Protein AF-A0A7J6NR68-F1 (afdb_monomer_lite)

Organism: Perkinsus olseni (NCBI:txid32597)

Foldseek 3Di:
DDDDLVVLVVLLVLCVPPVRVLVSLQVLLVLLQDLNQLVDPSSLVSLLSNLVSCVVVVPPPVCVVSLVSNLVSNCVSCVVVVHDHPSSVVSVVSNVVVVVVVVVVVVVVVVVVVVVPDDPDD

pLDDT: mean 83.99, std 12.02, range [46.25, 97.19]

Structure (mmCIF, N/CA/C/O backbone):
data_AF-A0A7J6NR68-F1
#
_entry.id   AF-A0A7J6NR68-F1
#
loop_
_atom_site.group_PDB
_atom_site.id
_atom_site.type_symbol
_atom_site.label_atom_id
_atom_site.label_alt_id
_atom_site.label_comp_id
_atom_site.label_asym_id
_atom_site.label_entity_id
_atom_site.label_seq_id
_atom_site.pdbx_PDB_ins_code
_atom_site.Cartn_x
_atom_site.Cartn_y
_atom_site.Cartn_z
_atom_site.occupancy
_atom_site.B_iso_or_equiv
_atom_site.auth_seq_id
_atom_site.auth_comp_id
_atom_site.auth_asym_id
_atom_site.auth_atom_id
_atom_site.pdbx_PDB_model_num
ATOM 1 N N . MET A 1 1 ? 17.605 -2.910 -10.315 1.00 56.66 1 MET A N 1
ATOM 2 C CA . MET A 1 1 ? 17.824 -4.363 -10.589 1.00 56.66 1 MET A CA 1
ATOM 3 C C . MET A 1 1 ? 16.748 -4.840 -11.568 1.00 56.66 1 MET A C 1
ATOM 5 O O . MET A 1 1 ? 15.865 -4.045 -11.848 1.00 56.66 1 MET A O 1
ATOM 9 N N . SER A 1 2 ? 16.786 -6.054 -12.144 1.00 74.56 2 SER A N 1
ATOM 10 C CA . SER A 1 2 ? 15.605 -6.530 -12.898 1.00 74.56 2 SER A CA 1
ATOM 11 C C . SER A 1 2 ? 14.557 -7.050 -11.921 1.00 74.56 2 SER A C 1
ATOM 13 O O . SER A 1 2 ? 14.893 -7.846 -11.044 1.00 74.56 2 SER A O 1
ATOM 15 N N . VAL A 1 3 ? 13.308 -6.631 -12.084 1.00 87.19 3 VAL A N 1
ATOM 16 C CA . VAL A 1 3 ? 12.198 -7.070 -11.237 1.00 87.19 3 VAL A CA 1
ATOM 17 C C . VAL A 1 3 ? 11.909 -8.558 -11.472 1.00 87.19 3 VAL A C 1
ATOM 19 O O . VAL A 1 3 ? 11.748 -8.993 -12.611 1.00 87.19 3 VAL A O 1
ATOM 22 N N . ASP A 1 4 ? 11.845 -9.359 -10.405 1.00 93.56 4 ASP A N 1
ATOM 23 C CA . ASP A 1 4 ? 11.467 -10.776 -10.492 1.00 93.56 4 ASP A CA 1
ATOM 24 C C . ASP A 1 4 ? 9.939 -10.919 -10.514 1.00 93.56 4 ASP A C 1
ATOM 26 O O . ASP A 1 4 ? 9.248 -10.776 -9.503 1.00 93.56 4 ASP A O 1
ATOM 30 N N . HIS A 1 5 ? 9.399 -11.239 -11.689 1.00 94.06 5 HIS A N 1
ATOM 31 C CA . HIS A 1 5 ? 7.956 -11.357 -11.907 1.00 94.06 5 HIS A CA 1
ATOM 32 C C . HIS A 1 5 ? 7.331 -12.570 -11.199 1.00 94.06 5 HIS A C 1
ATOM 34 O O . HIS A 1 5 ? 6.142 -12.546 -10.870 1.00 94.06 5 HIS A O 1
ATOM 40 N N . THR A 1 6 ? 8.111 -13.616 -10.910 1.00 95.56 6 THR A N 1
ATOM 41 C CA . THR A 1 6 ? 7.634 -14.765 -10.120 1.00 95.56 6 THR A CA 1
ATOM 42 C C . THR A 1 6 ? 7.456 -14.352 -8.665 1.00 95.56 6 THR A C 1
ATOM 44 O O . THR A 1 6 ? 6.448 -14.689 -8.037 1.00 95.56 6 THR A O 1
ATOM 47 N N . TYR A 1 7 ? 8.402 -13.567 -8.147 1.00 95.69 7 TYR A N 1
ATOM 48 C CA . TYR A 1 7 ? 8.313 -13.012 -6.802 1.00 95.69 7 TYR A CA 1
ATOM 49 C C . TYR A 1 7 ? 7.142 -12.028 -6.669 1.00 95.69 7 TYR A C 1
ATOM 51 O O . TYR A 1 7 ? 6.348 -12.144 -5.735 1.00 95.69 7 TYR A O 1
ATOM 59 N N . LEU A 1 8 ? 6.932 -11.150 -7.656 1.00 95.81 8 LEU A N 1
ATOM 60 C CA . LEU A 1 8 ? 5.761 -10.264 -7.692 1.00 95.81 8 LEU A CA 1
ATOM 61 C C . LEU A 1 8 ? 4.428 -11.022 -7.669 1.00 95.81 8 LEU A C 1
ATOM 63 O O . LEU A 1 8 ? 3.492 -10.620 -6.973 1.00 95.81 8 LEU A O 1
ATOM 67 N N . ALA A 1 9 ? 4.325 -12.135 -8.399 1.00 95.94 9 ALA A N 1
ATOM 68 C CA . ALA A 1 9 ? 3.127 -12.970 -8.380 1.00 95.94 9 ALA A CA 1
ATOM 69 C C . ALA A 1 9 ? 2.866 -13.573 -6.987 1.00 95.94 9 ALA A C 1
ATOM 71 O O . ALA A 1 9 ? 1.709 -13.674 -6.560 1.00 95.94 9 ALA A O 1
ATOM 72 N N . GLN A 1 10 ? 3.929 -13.929 -6.259 1.00 97.19 10 GLN A N 1
ATOM 73 C CA . GLN A 1 10 ? 3.840 -14.403 -4.880 1.00 97.19 10 GLN A CA 1
ATOM 74 C C . GLN A 1 10 ? 3.398 -13.277 -3.930 1.00 97.19 10 GLN A C 1
ATOM 76 O O . GLN A 1 10 ? 2.412 -13.455 -3.213 1.00 97.19 10 GLN A O 1
ATOM 81 N N . LEU A 1 11 ? 4.004 -12.087 -4.011 1.00 97.19 11 LEU A N 1
ATOM 82 C CA . LEU A 1 11 ? 3.585 -10.915 -3.227 1.00 97.19 11 LEU A CA 1
ATOM 83 C C . LEU A 1 11 ? 2.109 -10.570 -3.467 1.00 97.19 11 LEU A C 1
ATOM 85 O O . LEU A 1 11 ? 1.341 -10.378 -2.523 1.00 97.19 11 LEU A O 1
ATOM 89 N N . ARG A 1 12 ? 1.660 -10.592 -4.728 1.00 96.44 12 ARG A N 1
ATOM 90 C CA . ARG A 1 12 ? 0.250 -10.372 -5.091 1.00 96.44 12 ARG A CA 1
ATOM 91 C C . ARG A 1 12 ? -0.696 -11.354 -4.398 1.00 96.44 12 ARG A C 1
ATOM 93 O O . ARG A 1 12 ? -1.801 -10.974 -3.996 1.00 96.44 12 ARG A O 1
ATOM 100 N N . LYS A 1 13 ? -0.293 -12.619 -4.279 1.00 95.81 13 LYS A N 1
ATOM 101 C CA . LYS A 1 13 ? -1.057 -13.652 -3.570 1.00 95.81 13 LYS A CA 1
ATOM 102 C C . LYS A 1 13 ? -1.069 -13.381 -2.063 1.00 95.81 13 LYS A C 1
ATOM 104 O O . LYS A 1 13 ? -2.134 -13.457 -1.444 1.00 95.81 13 LYS A O 1
ATOM 109 N N . ASP A 1 14 ? 0.070 -12.999 -1.500 1.00 96.69 14 ASP A N 1
ATOM 110 C CA . ASP A 1 14 ? 0.242 -12.752 -0.067 1.00 96.69 14 ASP A CA 1
ATOM 111 C C . ASP A 1 14 ? -0.553 -11.546 0.441 1.00 96.69 14 ASP A C 1
ATOM 113 O O . ASP A 1 14 ? -1.090 -11.600 1.550 1.00 96.69 14 ASP A O 1
ATOM 117 N N . LEU A 1 15 ? -0.794 -10.537 -0.407 1.00 95.12 15 LEU A N 1
ATOM 118 C CA . LEU A 1 15 ? -1.714 -9.427 -0.113 1.00 95.12 15 LEU A CA 1
ATOM 119 C C . LEU A 1 15 ? -3.139 -9.893 0.239 1.00 95.12 15 LEU A C 1
ATOM 121 O O . LEU A 1 15 ? -3.870 -9.200 0.947 1.00 95.12 15 LEU A O 1
ATOM 125 N N . SER A 1 16 ? -3.562 -11.072 -0.224 1.00 91.12 16 SER A N 1
ATOM 126 C CA . SER A 1 16 ? -4.887 -11.616 0.110 1.00 91.12 16 SER A CA 1
ATOM 127 C C . SER A 1 16 ? -4.913 -12.317 1.478 1.00 91.12 16 SER A C 1
ATOM 129 O O . SER A 1 16 ? -5.982 -12.463 2.080 1.00 91.12 16 SER A O 1
ATOM 131 N N . SER A 1 17 ? -3.753 -12.708 2.013 1.00 93.12 17 SER A N 1
ATOM 132 C CA . SER A 1 17 ? -3.618 -13.422 3.285 1.00 93.12 17 SER A CA 1
ATOM 133 C C . SER A 1 17 ? -3.532 -12.465 4.475 1.00 93.12 17 SER A C 1
ATOM 135 O O . SER A 1 17 ? -2.764 -11.510 4.477 1.00 93.12 17 SER A O 1
ATOM 137 N N . LYS A 1 18 ? -4.284 -12.733 5.552 1.00 88.19 18 LYS A N 1
ATOM 138 C CA . LYS A 1 18 ? -4.216 -11.916 6.780 1.00 88.19 18 LYS A CA 1
ATOM 139 C C . LYS A 1 18 ? -2.847 -11.956 7.461 1.00 88.19 18 LYS A C 1
ATOM 141 O O . LYS A 1 18 ? -2.469 -10.952 8.052 1.00 88.19 18 LYS A O 1
ATOM 146 N N . SER A 1 19 ? -2.142 -13.086 7.408 1.00 92.88 19 SER A N 1
ATOM 147 C CA . SER A 1 19 ? -0.839 -13.247 8.065 1.00 92.88 19 SER A CA 1
ATOM 148 C C . SER A 1 19 ? 0.329 -12.750 7.216 1.00 92.88 19 SER A C 1
ATOM 150 O O . SER A 1 19 ? 1.362 -12.405 7.775 1.00 92.88 19 SER A O 1
ATOM 152 N N . ALA A 1 20 ? 0.169 -12.705 5.889 1.00 95.38 20 ALA A N 1
ATOM 153 C CA . ALA A 1 20 ? 1.251 -12.360 4.967 1.00 95.38 20 ALA A CA 1
ATOM 154 C C . ALA A 1 20 ? 1.141 -10.943 4.382 1.00 95.38 20 ALA A C 1
ATOM 156 O O . ALA A 1 20 ? 2.117 -10.444 3.835 1.00 95.38 20 ALA A O 1
ATOM 157 N N . ILE A 1 21 ? -0.002 -10.265 4.539 1.00 94.69 21 ILE A N 1
ATOM 158 C CA . ILE A 1 21 ? -0.210 -8.922 3.980 1.00 94.69 21 ILE A CA 1
ATOM 159 C C . ILE A 1 21 ? 0.810 -7.891 4.479 1.00 94.69 21 ILE A C 1
ATOM 161 O O . ILE A 1 21 ? 1.334 -7.152 3.662 1.00 94.69 21 ILE A O 1
ATOM 165 N N . ILE A 1 22 ? 1.118 -7.835 5.781 1.00 95.38 22 ILE A N 1
ATOM 166 C CA . ILE A 1 22 ? 2.080 -6.851 6.314 1.00 95.38 22 ILE A CA 1
ATOM 167 C C . ILE A 1 22 ? 3.492 -7.116 5.771 1.00 95.38 22 ILE A C 1
ATOM 169 O O . ILE A 1 22 ? 4.066 -6.189 5.208 1.00 95.38 22 ILE A O 1
ATOM 173 N N . PRO A 1 23 ? 4.036 -8.351 5.854 1.00 96.81 23 PRO A N 1
ATOM 174 C CA . PRO A 1 23 ? 5.294 -8.676 5.187 1.00 96.81 23 PRO A CA 1
ATOM 175 C C . PRO A 1 23 ? 5.299 -8.292 3.704 1.00 96.81 23 PRO A C 1
ATOM 177 O O . PRO A 1 23 ? 6.222 -7.627 3.257 1.00 96.81 23 PRO A O 1
ATOM 180 N N . ALA A 1 24 ? 4.236 -8.617 2.961 1.00 97.12 24 ALA A N 1
ATOM 181 C CA . ALA A 1 24 ? 4.149 -8.291 1.540 1.00 97.12 24 ALA A CA 1
ATOM 182 C C . ALA A 1 24 ? 4.140 -6.776 1.269 1.00 97.12 24 ALA A C 1
ATOM 184 O O . ALA A 1 24 ? 4.753 -6.328 0.307 1.00 97.12 24 ALA A O 1
ATOM 185 N N . LEU A 1 25 ? 3.470 -5.976 2.106 1.00 96.44 25 LEU A N 1
ATOM 186 C CA . LEU A 1 25 ? 3.490 -4.513 1.996 1.00 96.44 25 LEU A CA 1
ATOM 187 C C . LEU A 1 25 ? 4.887 -3.942 2.255 1.00 96.44 25 LEU A C 1
ATOM 189 O O . LEU A 1 25 ? 5.300 -3.033 1.541 1.00 96.44 25 LEU A O 1
ATOM 193 N N . ASN A 1 26 ? 5.617 -4.487 3.229 1.00 96.31 26 ASN A N 1
ATOM 194 C CA . ASN A 1 26 ? 6.977 -4.050 3.542 1.00 96.31 26 ASN A CA 1
ATOM 195 C C . ASN A 1 26 ? 7.953 -4.379 2.403 1.00 96.31 26 ASN A C 1
ATOM 197 O O . ASN A 1 26 ? 8.751 -3.529 2.027 1.00 96.31 26 ASN A O 1
ATOM 201 N N . GLU A 1 27 ? 7.842 -5.567 1.806 1.00 96.75 27 GLU A N 1
ATOM 202 C CA . GLU A 1 27 ? 8.640 -5.964 0.636 1.00 96.75 27 GLU A CA 1
ATOM 203 C C . GLU A 1 27 ? 8.362 -5.049 -0.565 1.00 96.75 27 GLU A C 1
ATOM 205 O O . GLU A 1 27 ? 9.284 -4.529 -1.190 1.00 96.75 27 GLU A O 1
ATOM 210 N N . LEU A 1 28 ? 7.084 -4.774 -0.857 1.00 96.06 28 LEU A N 1
ATOM 211 C CA . LEU A 1 28 ? 6.710 -3.819 -1.905 1.00 96.06 28 LEU A CA 1
ATOM 212 C C . LEU A 1 28 ? 7.233 -2.410 -1.604 1.00 96.06 28 LEU A C 1
ATOM 214 O O . LEU A 1 28 ? 7.635 -1.699 -2.521 1.00 96.06 28 LEU A O 1
ATOM 218 N N . SER A 1 29 ? 7.231 -2.013 -0.332 1.00 95.31 29 SER A N 1
ATOM 219 C CA . SER A 1 29 ? 7.742 -0.722 0.122 1.00 95.31 29 SER A CA 1
ATOM 220 C C . SER A 1 29 ? 9.251 -0.614 -0.091 1.00 95.31 29 SER A C 1
ATOM 222 O O . SER A 1 29 ? 9.717 0.413 -0.576 1.00 95.31 29 SER A O 1
ATOM 224 N N . GLU A 1 30 ? 10.013 -1.671 0.201 1.00 95.00 30 GLU A N 1
ATOM 225 C CA . GLU A 1 30 ? 11.452 -1.725 -0.061 1.00 95.00 30 GLU A CA 1
ATOM 226 C C . GLU A 1 30 ? 11.737 -1.645 -1.565 1.00 95.00 30 GLU A C 1
ATOM 228 O O . GLU A 1 30 ? 12.503 -0.782 -1.995 1.00 95.00 30 GLU A O 1
ATOM 233 N N . MET A 1 31 ? 11.042 -2.455 -2.372 1.00 94.31 31 MET A N 1
ATOM 234 C CA . MET A 1 31 ? 11.157 -2.439 -3.835 1.00 94.31 31 MET A CA 1
ATOM 235 C C . MET A 1 31 ? 10.814 -1.072 -4.443 1.00 94.31 31 MET A C 1
ATOM 237 O O . MET A 1 31 ? 11.461 -0.666 -5.408 1.00 94.31 31 MET A O 1
ATOM 241 N N . ALA A 1 32 ? 9.849 -0.343 -3.869 1.00 92.31 32 ALA A N 1
ATOM 242 C CA . ALA A 1 32 ? 9.450 0.992 -4.316 1.00 92.31 32 ALA A CA 1
ATOM 243 C C . ALA A 1 32 ? 10.547 2.061 -4.154 1.00 92.31 32 ALA A 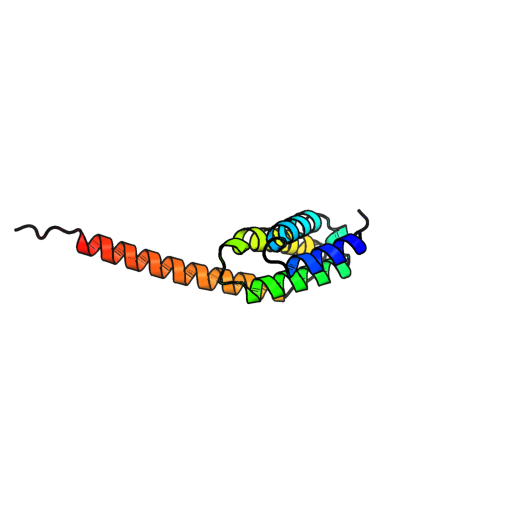C 1
ATOM 245 O O . ALA A 1 32 ? 10.413 3.143 -4.720 1.00 92.31 32 ALA A O 1
ATOM 246 N N . ASN A 1 33 ? 11.628 1.791 -3.412 1.00 90.81 33 ASN A N 1
ATOM 247 C CA . ASN A 1 33 ? 12.781 2.698 -3.331 1.00 90.81 33 ASN A CA 1
ATOM 248 C C . ASN A 1 33 ? 13.716 2.604 -4.553 1.00 90.81 33 ASN A C 1
ATOM 250 O O . ASN A 1 33 ? 14.615 3.431 -4.685 1.00 90.81 33 ASN A O 1
ATOM 254 N N . ASP A 1 34 ? 13.545 1.611 -5.436 1.00 89.50 34 ASP A N 1
ATOM 255 C CA . ASP A 1 34 ? 14.313 1.481 -6.683 1.00 89.50 34 ASP A CA 1
ATOM 256 C C . ASP A 1 34 ? 13.500 2.039 -7.860 1.00 89.50 34 ASP A C 1
ATOM 258 O O . ASP A 1 34 ? 12.421 1.532 -8.180 1.00 89.50 34 ASP A O 1
ATOM 262 N N . THR A 1 35 ? 14.034 3.053 -8.551 1.00 84.81 35 THR A N 1
ATOM 263 C CA . THR A 1 35 ? 13.400 3.645 -9.740 1.00 84.81 35 THR A CA 1
ATOM 264 C C . THR A 1 35 ? 13.120 2.591 -10.816 1.00 84.81 35 THR A C 1
ATOM 266 O O . THR A 1 35 ? 12.063 2.609 -11.441 1.00 84.81 35 THR A O 1
ATOM 269 N N . ALA A 1 36 ? 14.013 1.607 -10.978 1.00 87.56 36 ALA A N 1
ATOM 270 C CA . ALA A 1 36 ? 13.820 0.537 -11.956 1.00 87.56 36 ALA A CA 1
ATOM 271 C C . ALA A 1 36 ? 12.610 -0.357 -11.628 1.00 87.56 36 ALA A C 1
ATOM 273 O O . ALA A 1 36 ? 12.004 -0.926 -12.533 1.00 87.56 36 ALA A O 1
ATOM 274 N N . SER A 1 37 ? 12.244 -0.475 -10.347 1.00 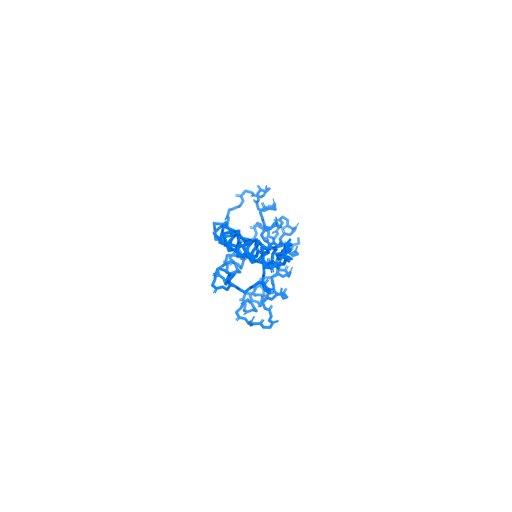90.50 37 SER A N 1
ATOM 275 C CA . SER A 1 37 ? 11.055 -1.222 -9.932 1.00 90.50 37 SER A CA 1
ATOM 276 C C . SER A 1 37 ? 9.774 -0.468 -10.265 1.00 90.50 37 SER A C 1
ATOM 278 O O . SER A 1 37 ? 8.826 -1.078 -10.743 1.00 90.50 37 SER A O 1
ATOM 280 N N . VAL A 1 38 ? 9.728 0.852 -10.048 1.00 87.81 38 VAL A N 1
ATOM 281 C CA . VAL A 1 38 ? 8.511 1.645 -10.315 1.00 87.81 38 VAL A CA 1
ATOM 282 C C . VAL A 1 38 ? 8.251 1.884 -11.804 1.00 87.81 38 VAL A C 1
ATOM 284 O O . VAL A 1 38 ? 7.125 2.195 -12.182 1.00 87.81 38 VAL A O 1
ATOM 287 N N . GLU A 1 39 ? 9.263 1.722 -12.655 1.00 88.94 39 GLU A N 1
ATOM 288 C CA . GLU A 1 39 ? 9.106 1.718 -14.114 1.00 88.94 39 GLU A CA 1
ATOM 289 C C . GLU A 1 39 ? 8.545 0.384 -14.645 1.00 88.94 39 GLU A C 1
ATOM 291 O O . GLU A 1 39 ? 8.036 0.327 -15.768 1.00 88.94 39 GLU A O 1
ATOM 296 N N . ASP A 1 40 ? 8.598 -0.691 -13.850 1.00 91.69 40 ASP A N 1
ATOM 297 C CA . ASP A 1 40 ? 8.046 -1.993 -14.220 1.00 91.69 40 ASP A CA 1
ATOM 298 C C . ASP A 1 40 ? 6.520 -2.015 -14.031 1.00 91.69 40 ASP A C 1
ATOM 300 O O . ASP A 1 40 ? 5.979 -1.860 -12.932 1.00 91.69 40 ASP A O 1
ATOM 304 N N . SER A 1 41 ? 5.796 -2.259 -15.123 1.00 90.62 41 SER A N 1
ATOM 305 C CA . SER A 1 41 ? 4.332 -2.271 -15.108 1.00 90.62 41 SER A CA 1
ATOM 306 C C . SER A 1 41 ? 3.745 -3.363 -14.212 1.00 90.62 41 SER A C 1
ATOM 308 O O . SER A 1 41 ? 2.693 -3.154 -13.610 1.00 90.62 41 SER A O 1
ATOM 310 N N . ALA A 1 42 ? 4.400 -4.523 -14.100 1.00 93.62 42 ALA A N 1
ATOM 311 C CA . ALA A 1 42 ? 3.921 -5.606 -13.249 1.00 93.62 42 ALA A CA 1
ATOM 312 C C . ALA A 1 42 ? 4.060 -5.236 -11.768 1.00 93.62 42 ALA A C 1
ATOM 314 O O . ALA A 1 42 ? 3.159 -5.530 -10.982 1.00 93.62 42 ALA A O 1
ATOM 315 N N . PHE A 1 43 ? 5.137 -4.546 -11.384 1.00 94.69 43 PHE A N 1
ATOM 316 C CA . PHE A 1 43 ? 5.274 -3.999 -10.033 1.00 94.69 43 PHE A CA 1
ATOM 317 C C . PHE A 1 43 ? 4.147 -3.005 -9.721 1.00 94.69 43 PHE A C 1
ATOM 319 O O . PHE A 1 43 ? 3.449 -3.153 -8.714 1.00 94.69 43 PHE A O 1
ATOM 326 N N . ILE A 1 44 ? 3.896 -2.057 -10.629 1.00 92.50 44 ILE A N 1
ATOM 327 C CA . ILE A 1 44 ? 2.825 -1.060 -10.493 1.00 92.50 44 ILE A CA 1
ATOM 328 C C . ILE A 1 44 ? 1.446 -1.719 -10.348 1.00 92.50 44 ILE A C 1
ATOM 330 O O . ILE A 1 44 ? 0.666 -1.337 -9.472 1.00 92.50 44 ILE A O 1
ATOM 334 N N . GLU A 1 45 ? 1.151 -2.770 -11.116 1.00 92.56 45 GLU A N 1
ATOM 335 C CA . GLU A 1 45 ? -0.085 -3.549 -10.958 1.00 92.56 45 GLU A CA 1
ATOM 336 C C . GLU A 1 45 ? -0.223 -4.191 -9.568 1.00 92.56 45 GLU A C 1
ATOM 338 O O . GLU A 1 45 ? -1.326 -4.259 -9.007 1.00 92.56 45 GLU A O 1
ATOM 343 N N . VAL A 1 46 ? 0.879 -4.670 -8.984 1.00 95.69 46 VAL A N 1
ATOM 344 C CA . VAL A 1 46 ? 0.864 -5.229 -7.626 1.00 95.69 46 VAL A CA 1
ATOM 345 C C . VAL A 1 46 ? 0.653 -4.127 -6.584 1.00 95.69 46 VAL A C 1
ATOM 347 O O . VAL A 1 46 ? -0.136 -4.331 -5.657 1.00 95.69 46 VAL A O 1
ATOM 350 N N . CYS A 1 47 ? 1.239 -2.941 -6.763 1.00 94.44 47 CYS A N 1
ATOM 351 C CA . CYS A 1 47 ? 0.969 -1.770 -5.921 1.00 94.44 47 CYS A CA 1
ATOM 352 C C . CYS A 1 47 ? -0.504 -1.336 -5.986 1.00 94.44 47 CYS A C 1
ATOM 354 O O . CYS A 1 47 ? -1.129 -1.150 -4.940 1.00 94.44 47 CYS A O 1
ATOM 356 N N . HIS A 1 48 ? -1.111 -1.271 -7.177 1.00 92.44 48 HIS A N 1
ATOM 357 C CA . HIS A 1 48 ? -2.554 -1.021 -7.316 1.00 92.44 48 HIS A CA 1
ATOM 358 C C . HIS A 1 48 ? -3.381 -2.033 -6.518 1.00 92.44 48 HIS A C 1
ATOM 360 O O . HIS A 1 48 ? -4.326 -1.678 -5.800 1.00 92.44 48 HIS A O 1
ATOM 366 N N . ARG A 1 49 ? -3.014 -3.319 -6.600 1.00 93.81 49 ARG A N 1
ATOM 367 C CA . ARG A 1 49 ? -3.689 -4.369 -5.837 1.00 93.81 49 ARG A CA 1
ATOM 368 C C . ARG A 1 49 ? -3.507 -4.178 -4.332 1.00 93.81 49 ARG A C 1
ATOM 370 O O . ARG A 1 49 ? -4.476 -4.379 -3.597 1.00 93.81 49 ARG A O 1
ATOM 377 N N . ALA A 1 50 ? -2.318 -3.791 -3.879 1.00 94.94 50 ALA A N 1
ATOM 378 C CA . ALA A 1 50 ? -2.036 -3.510 -2.476 1.00 94.94 50 ALA A CA 1
ATOM 379 C C . ALA A 1 50 ? -2.941 -2.393 -1.943 1.00 94.94 50 ALA A C 1
ATOM 381 O O . ALA A 1 50 ? -3.654 -2.614 -0.962 1.00 94.94 50 ALA A O 1
ATOM 382 N N . PHE A 1 51 ? -3.021 -1.255 -2.640 1.00 93.25 51 PHE A N 1
ATOM 383 C CA . PHE A 1 51 ? -3.893 -0.145 -2.241 1.00 93.25 51 PHE A CA 1
ATOM 384 C C . PHE A 1 51 ? -5.380 -0.485 -2.343 1.00 93.25 51 PHE A C 1
ATOM 386 O O . PHE A 1 51 ? -6.156 -0.105 -1.470 1.00 93.25 51 PHE A O 1
ATOM 393 N N . THR A 1 52 ? -5.789 -1.301 -3.318 1.00 91.12 52 THR A N 1
ATOM 394 C CA . THR A 1 52 ? -7.159 -1.838 -3.367 1.00 91.12 52 THR A CA 1
ATOM 395 C C . THR A 1 52 ? -7.481 -2.654 -2.110 1.00 91.12 52 THR A C 1
ATOM 397 O O . THR A 1 52 ? -8.529 -2.468 -1.492 1.00 91.12 52 THR A O 1
ATOM 400 N N . VAL A 1 53 ? -6.586 -3.557 -1.695 1.00 91.38 53 VAL A N 1
ATOM 401 C CA . VAL A 1 53 ? -6.790 -4.362 -0.480 1.00 91.38 53 VAL A CA 1
ATOM 402 C C . VAL A 1 53 ? -6.787 -3.479 0.768 1.00 91.38 53 VAL A C 1
ATOM 404 O O . VAL A 1 53 ? -7.664 -3.642 1.619 1.00 91.38 53 VAL A O 1
ATOM 407 N N . LEU A 1 54 ? -5.855 -2.531 0.867 1.00 90.88 54 LEU A N 1
ATOM 408 C CA . LEU A 1 54 ? -5.783 -1.570 1.965 1.00 90.88 54 LEU A CA 1
ATOM 409 C C . LEU A 1 54 ? -7.065 -0.734 2.075 1.00 90.88 54 LEU A C 1
ATOM 411 O O . LEU A 1 54 ? -7.592 -0.595 3.176 1.00 90.88 54 LEU A O 1
ATOM 415 N N . ASN A 1 55 ? -7.645 -0.294 0.955 1.00 86.62 55 ASN A N 1
ATOM 416 C CA . ASN A 1 55 ? -8.941 0.389 0.921 1.00 86.62 55 ASN A CA 1
ATOM 417 C C . ASN A 1 55 ? -10.078 -0.475 1.484 1.00 86.62 55 ASN A C 1
ATOM 419 O O . ASN A 1 55 ? -10.918 0.020 2.230 1.00 86.62 55 ASN A O 1
ATOM 423 N N . THR A 1 56 ? -10.095 -1.786 1.215 1.00 86.38 56 THR A N 1
ATOM 424 C CA . THR A 1 56 ? -11.106 -2.686 1.815 1.00 86.38 56 THR A CA 1
ATOM 425 C C . THR A 1 56 ? -10.887 -2.958 3.305 1.00 86.38 56 THR A C 1
ATOM 427 O O . THR A 1 56 ? -11.794 -3.438 3.984 1.00 86.38 56 THR A O 1
ATOM 430 N N . ARG A 1 57 ? -9.686 -2.682 3.823 1.00 81.44 57 ARG A N 1
ATOM 431 C CA . ARG A 1 57 ? -9.278 -2.951 5.209 1.00 81.44 57 ARG A CA 1
ATOM 432 C C . ARG A 1 57 ? -8.901 -1.675 5.960 1.00 81.44 57 ARG A C 1
ATOM 434 O O . ARG A 1 57 ? -8.214 -1.757 6.975 1.00 81.44 57 ARG A O 1
ATOM 441 N N . PHE A 1 58 ? -9.355 -0.515 5.483 1.00 74.56 58 PHE A N 1
ATOM 442 C CA . PHE A 1 58 ? -8.886 0.779 5.975 1.00 74.56 58 PHE A CA 1
ATOM 443 C C . PHE A 1 58 ? -9.206 1.008 7.458 1.00 74.56 58 PHE A C 1
ATOM 445 O O . PHE A 1 58 ? -8.463 1.706 8.123 1.00 74.56 58 PHE A O 1
ATOM 452 N N . SER A 1 59 ? -10.249 0.392 8.019 1.00 76.94 59 SER A N 1
ATOM 453 C CA . SER A 1 59 ? -10.578 0.516 9.448 1.00 76.94 59 SER A CA 1
ATOM 454 C C . SER A 1 59 ? -9.651 -0.284 10.376 1.00 76.94 59 SER A C 1
ATOM 456 O O . SER A 1 59 ? -9.705 -0.136 11.595 1.00 76.94 59 SER A O 1
ATOM 458 N N . ALA A 1 60 ? -8.789 -1.149 9.833 1.00 83.75 60 ALA A N 1
ATOM 459 C CA . ALA A 1 60 ? -7.831 -1.915 10.617 1.00 83.75 60 ALA A CA 1
ATOM 460 C C . ALA A 1 60 ? -6.495 -1.163 10.717 1.00 83.75 60 ALA A C 1
ATOM 462 O O . ALA A 1 60 ? -5.622 -1.288 9.855 1.00 83.75 60 ALA A O 1
ATOM 463 N N . THR A 1 61 ? -6.317 -0.445 11.828 1.00 81.19 61 THR A N 1
ATOM 464 C CA . THR A 1 61 ? -5.107 0.339 12.151 1.00 81.19 61 THR A CA 1
ATOM 465 C C . THR A 1 61 ? -3.810 -0.468 12.087 1.00 81.19 61 THR A C 1
ATOM 467 O O . THR A 1 61 ? -2.754 0.080 11.785 1.00 81.19 61 THR A O 1
ATOM 470 N N . ALA A 1 62 ? -3.886 -1.788 12.282 1.00 86.75 62 ALA A N 1
ATOM 471 C CA . ALA A 1 62 ? -2.757 -2.706 12.144 1.00 86.75 62 ALA A CA 1
ATOM 472 C C . ALA A 1 62 ? -2.083 -2.673 10.756 1.00 86.75 62 ALA A C 1
ATOM 474 O O . ALA A 1 62 ? -0.928 -3.068 10.643 1.00 86.75 62 ALA A O 1
ATOM 475 N N . TYR A 1 63 ? -2.782 -2.219 9.709 1.00 87.56 63 TYR A N 1
ATOM 476 C CA .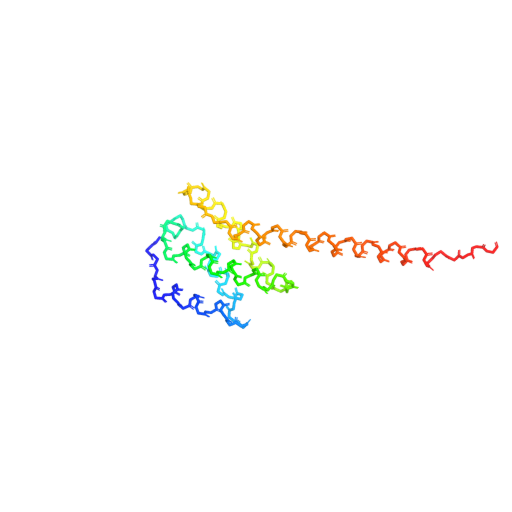 TYR A 1 63 ? -2.232 -2.113 8.352 1.00 87.56 63 TYR A CA 1
ATOM 477 C C . TYR A 1 63 ? -1.776 -0.695 7.984 1.00 87.56 63 TYR A C 1
ATOM 479 O O . TYR A 1 63 ? -1.201 -0.507 6.915 1.00 87.56 63 TYR A O 1
ATOM 487 N N . TRP A 1 64 ? -2.030 0.303 8.837 1.00 87.56 64 TRP A N 1
ATOM 488 C CA . TRP A 1 64 ? -1.822 1.711 8.486 1.00 87.56 64 TRP A CA 1
ATOM 489 C C . TRP A 1 64 ? -0.358 2.061 8.298 1.00 87.56 64 TRP A C 1
ATOM 491 O O . TRP A 1 64 ? -0.023 2.703 7.312 1.00 87.56 64 TRP A O 1
ATOM 501 N N . GLN A 1 65 ? 0.510 1.622 9.212 1.00 90.31 65 GLN A N 1
ATOM 502 C CA . GLN A 1 65 ? 1.934 1.934 9.124 1.00 90.31 65 GLN A CA 1
ATOM 503 C C . GLN A 1 65 ? 2.545 1.366 7.835 1.00 90.31 65 GLN A C 1
ATOM 505 O O . GLN A 1 65 ? 3.115 2.121 7.057 1.00 90.31 65 GLN A O 1
ATOM 510 N N . ALA A 1 66 ? 2.347 0.072 7.568 1.00 93.06 66 ALA A N 1
ATOM 511 C CA . ALA A 1 66 ? 2.873 -0.569 6.361 1.00 93.06 66 ALA A CA 1
ATOM 512 C C . ALA A 1 66 ? 2.281 0.036 5.072 1.00 93.06 66 ALA A C 1
ATOM 514 O O . ALA A 1 66 ? 2.986 0.217 4.083 1.00 93.06 66 ALA A O 1
ATOM 515 N N . GLY A 1 67 ? 0.990 0.395 5.083 1.00 92.44 67 GLY A N 1
ATOM 516 C CA . GLY A 1 67 ? 0.361 1.099 3.963 1.00 92.44 67 GLY A CA 1
ATOM 517 C C . GLY A 1 67 ? 0.931 2.504 3.739 1.00 92.44 67 GLY A C 1
ATOM 518 O O . GLY A 1 67 ? 1.114 2.909 2.594 1.00 92.44 67 GLY A O 1
ATOM 519 N N . LEU A 1 68 ? 1.245 3.231 4.816 1.00 91.62 68 LEU A N 1
ATOM 520 C CA . LEU A 1 68 ? 1.805 4.581 4.758 1.00 91.62 68 LEU A CA 1
ATOM 521 C C . LEU A 1 68 ? 3.241 4.557 4.237 1.00 91.62 68 LEU A C 1
ATOM 523 O O . LEU A 1 68 ? 3.588 5.370 3.390 1.00 91.62 68 LEU A O 1
ATOM 527 N N . GLU A 1 69 ? 4.054 3.616 4.714 1.00 93.62 69 GLU A N 1
ATOM 528 C CA . GLU A 1 69 ? 5.425 3.417 4.237 1.00 93.62 69 GLU A CA 1
ATOM 529 C C . GLU A 1 69 ? 5.439 3.106 2.735 1.00 93.62 69 GLU A C 1
ATOM 531 O O . GLU A 1 69 ? 6.144 3.775 1.979 1.00 93.62 69 GLU A O 1
ATOM 536 N N . LEU A 1 70 ? 4.587 2.174 2.286 1.00 94.38 70 LEU A N 1
ATOM 537 C CA . LEU A 1 70 ? 4.438 1.878 0.861 1.00 94.38 70 LEU A CA 1
ATOM 538 C C . LEU A 1 70 ? 3.997 3.118 0.072 1.00 94.38 70 LEU A C 1
ATOM 540 O O . LEU A 1 70 ? 4.575 3.397 -0.974 1.00 94.38 70 LEU A O 1
ATOM 544 N N . PHE A 1 71 ? 3.004 3.871 0.560 1.00 91.75 71 PHE A N 1
ATOM 545 C CA . PHE A 1 71 ? 2.555 5.101 -0.100 1.00 91.75 71 PHE A CA 1
ATOM 546 C C . PHE A 1 71 ? 3.684 6.108 -0.264 1.00 91.75 71 PHE A C 1
ATOM 548 O O . PHE A 1 71 ? 3.863 6.618 -1.363 1.00 91.75 71 PHE A O 1
ATOM 555 N N . LEU A 1 72 ? 4.430 6.403 0.799 1.00 90.94 72 LEU A N 1
ATOM 556 C CA . LEU A 1 72 ? 5.471 7.426 0.763 1.00 90.94 72 LEU A CA 1
ATOM 557 C C . LEU A 1 72 ? 6.577 7.059 -0.230 1.00 90.94 72 LEU A C 1
ATOM 559 O O . LEU A 1 72 ? 6.955 7.900 -1.045 1.00 90.94 72 LEU A O 1
ATOM 563 N N . ASN A 1 73 ? 7.035 5.805 -0.212 1.00 91.25 73 ASN A N 1
ATOM 564 C CA . ASN A 1 73 ? 8.088 5.344 -1.118 1.00 91.25 73 ASN A CA 1
ATOM 565 C C . ASN A 1 73 ? 7.606 5.362 -2.570 1.00 91.25 73 ASN A C 1
ATOM 567 O O . ASN A 1 73 ? 8.279 5.881 -3.453 1.00 91.25 73 ASN A O 1
ATOM 571 N N . VAL A 1 74 ? 6.391 4.876 -2.812 1.00 88.38 74 VAL A N 1
ATOM 572 C CA . VAL A 1 74 ? 5.778 4.904 -4.137 1.00 88.38 74 VAL A CA 1
ATOM 573 C C . VAL A 1 74 ? 5.548 6.338 -4.619 1.00 88.38 74 VAL A C 1
ATOM 575 O O . VAL A 1 74 ? 5.886 6.655 -5.748 1.00 88.38 74 VAL A O 1
ATOM 578 N N . GLN A 1 75 ? 5.006 7.234 -3.795 1.00 86.94 75 GLN A N 1
ATOM 579 C CA . GLN A 1 75 ? 4.739 8.621 -4.184 1.00 86.94 75 GLN A CA 1
ATOM 580 C C . GLN A 1 75 ? 6.031 9.365 -4.529 1.00 86.94 75 GLN A C 1
ATOM 582 O O . GLN A 1 75 ? 6.059 10.110 -5.510 1.00 86.94 75 GLN A O 1
ATOM 587 N N . PHE A 1 76 ? 7.082 9.163 -3.733 1.00 86.38 76 PHE A N 1
ATOM 588 C CA . PHE A 1 76 ? 8.377 9.788 -3.955 1.00 86.38 76 PHE A CA 1
ATOM 589 C C . PHE A 1 76 ? 9.003 9.276 -5.259 1.00 86.38 76 PHE A C 1
ATOM 591 O O . PHE A 1 76 ? 9.242 10.059 -6.177 1.00 86.38 76 PHE A O 1
ATOM 598 N N . THR A 1 77 ? 9.155 7.959 -5.397 1.00 86.12 77 THR A N 1
ATOM 599 C CA . THR A 1 77 ? 9.868 7.356 -6.530 1.00 86.12 77 THR A CA 1
ATOM 600 C C . THR A 1 77 ? 9.045 7.379 -7.825 1.00 86.12 77 THR A C 1
ATOM 602 O O . THR A 1 77 ? 9.586 7.658 -8.894 1.00 86.12 77 THR A O 1
ATOM 605 N N . CYS A 1 78 ? 7.724 7.156 -7.776 1.00 79.69 78 CYS A N 1
ATOM 606 C CA . CYS A 1 78 ? 6.860 7.296 -8.957 1.00 79.69 78 CYS A CA 1
ATOM 607 C C . CYS A 1 78 ? 6.751 8.753 -9.413 1.00 79.69 78 CYS A C 1
ATOM 609 O O . CYS A 1 78 ? 6.664 8.997 -10.615 1.00 79.69 78 CYS A O 1
ATOM 611 N N . GLY A 1 79 ? 6.771 9.717 -8.485 1.00 76.25 79 GLY A N 1
ATOM 612 C CA . GLY A 1 79 ? 6.806 11.140 -8.821 1.00 76.25 79 GLY A CA 1
ATOM 613 C C . GLY A 1 79 ? 8.051 11.505 -9.631 1.00 76.25 79 GLY A C 1
ATOM 614 O O . GLY A 1 79 ? 7.943 12.212 -10.631 1.00 76.25 79 GLY A O 1
ATOM 615 N N . GLU A 1 80 ? 9.209 10.962 -9.252 1.00 76.69 80 GLU A N 1
ATOM 616 C CA . GLU A 1 80 ? 10.461 11.112 -10.003 1.00 76.69 80 GLU A CA 1
ATOM 617 C C . GLU A 1 80 ? 10.422 10.397 -11.367 1.00 76.69 80 GLU A C 1
ATOM 619 O O . GLU A 1 80 ? 10.940 10.929 -12.349 1.00 76.69 80 GLU A O 1
ATOM 624 N N . ALA A 1 81 ? 9.755 9.241 -11.455 1.00 75.00 81 ALA A N 1
ATOM 625 C CA . ALA A 1 81 ? 9.616 8.450 -12.684 1.00 75.00 81 ALA A CA 1
ATOM 626 C C . ALA A 1 81 ? 8.457 8.889 -13.613 1.00 75.00 81 ALA A C 1
ATOM 628 O O . ALA A 1 81 ? 8.295 8.344 -14.705 1.00 75.00 81 ALA A O 1
ATOM 629 N N . GLY A 1 82 ? 7.619 9.850 -13.206 1.00 75.69 82 GLY A N 1
ATOM 630 C CA . GLY A 1 82 ? 6.447 10.292 -13.976 1.00 75.69 82 GLY A CA 1
ATOM 631 C C . GLY A 1 82 ? 5.272 9.298 -14.003 1.00 75.69 82 GLY A C 1
ATOM 632 O O . GLY A 1 82 ? 4.429 9.367 -14.899 1.00 75.69 82 GLY A O 1
ATOM 633 N N . VAL A 1 83 ? 5.197 8.383 -13.033 1.00 76.88 83 VAL A N 1
ATOM 634 C CA . VAL A 1 83 ? 4.147 7.357 -12.898 1.00 76.88 83 VAL A CA 1
ATOM 635 C C . VAL A 1 83 ? 3.076 7.820 -11.898 1.00 76.88 83 VAL A C 1
ATOM 637 O O . VAL A 1 83 ? 3.381 8.475 -10.904 1.00 76.88 83 VAL A O 1
ATOM 640 N N . SER A 1 84 ? 1.800 7.490 -12.137 1.00 75.06 84 SER A N 1
ATOM 641 C CA . SER A 1 84 ? 0.674 7.897 -11.278 1.00 75.06 84 SER A CA 1
ATOM 642 C C . SER A 1 84 ? -0.119 6.702 -10.746 1.00 75.06 84 SER A C 1
ATOM 644 O O . SER A 1 84 ? -0.391 5.762 -11.487 1.00 75.06 84 SER A O 1
ATOM 646 N N . LEU A 1 85 ? -0.530 6.772 -9.473 1.00 77.19 85 LEU A N 1
ATOM 647 C CA . LEU A 1 85 ? -1.272 5.725 -8.756 1.00 77.19 85 LEU A CA 1
ATOM 648 C C . LEU A 1 85 ? -2.493 6.312 -8.011 1.00 77.19 85 LEU A C 1
ATOM 650 O O . LEU A 1 85 ? -2.381 6.708 -6.848 1.00 77.19 85 LEU A O 1
ATOM 654 N N . PRO A 1 86 ? -3.671 6.397 -8.659 1.00 75.69 86 PRO A N 1
ATOM 655 C CA . PRO A 1 86 ? -4.864 7.038 -8.092 1.00 75.69 86 PRO A CA 1
ATOM 656 C C . PRO A 1 86 ? -5.425 6.384 -6.817 1.00 75.69 86 PRO A C 1
ATOM 658 O O . PRO A 1 86 ? -5.807 7.091 -5.886 1.00 75.69 86 PRO A O 1
ATOM 661 N N . GLU A 1 87 ? -5.449 5.052 -6.736 1.00 77.50 87 GLU A N 1
ATOM 662 C CA . GLU A 1 87 ? -6.008 4.274 -5.613 1.00 77.50 87 GLU A CA 1
ATOM 663 C C . GLU A 1 87 ? -5.247 4.516 -4.309 1.00 77.50 87 GLU A C 1
ATOM 665 O O . GLU A 1 87 ? -5.792 4.373 -3.211 1.00 77.50 87 GLU A O 1
ATOM 670 N N . CYS A 1 88 ? -3.980 4.898 -4.440 1.00 80.31 88 CYS A N 1
ATOM 671 C CA . CYS A 1 88 ? -3.137 5.268 -3.328 1.00 80.31 88 CYS A CA 1
ATOM 672 C C . CYS A 1 88 ? -3.606 6.569 -2.665 1.00 80.31 88 CYS A C 1
ATOM 674 O O . CYS A 1 88 ? -3.697 6.645 -1.441 1.00 80.31 88 CYS A O 1
ATOM 676 N N . ASN A 1 89 ? -3.963 7.571 -3.474 1.00 81.50 89 ASN A N 1
ATOM 677 C CA . ASN A 1 89 ? -4.481 8.842 -2.970 1.00 81.50 89 ASN A CA 1
ATOM 678 C C . ASN A 1 89 ? -5.811 8.638 -2.235 1.00 81.50 89 ASN A C 1
ATOM 680 O O . ASN A 1 89 ? -6.006 9.206 -1.164 1.00 81.50 89 ASN A O 1
ATOM 684 N N . GLU A 1 90 ? -6.694 7.785 -2.771 1.00 85.19 90 GLU A N 1
ATOM 685 C CA . GLU A 1 90 ? -7.961 7.448 -2.111 1.00 85.19 90 GLU A CA 1
ATOM 686 C C . GLU A 1 90 ? -7.722 6.825 -0.730 1.00 85.19 90 GLU A C 1
ATOM 688 O O . GLU A 1 90 ? -8.341 7.239 0.252 1.00 85.19 90 GLU A O 1
ATOM 693 N N . TRP A 1 91 ? -6.795 5.867 -0.636 1.00 87.12 91 TRP A N 1
ATOM 694 C CA . TRP A 1 91 ? -6.488 5.215 0.634 1.00 87.12 91 TRP A CA 1
ATOM 695 C C . TRP A 1 91 ? -5.982 6.206 1.687 1.00 87.12 91 TRP A C 1
ATOM 697 O O . TRP A 1 91 ? -6.460 6.196 2.823 1.00 87.12 91 TRP A O 1
ATOM 707 N N . VAL A 1 92 ? -5.073 7.103 1.301 1.00 84.19 92 VAL A N 1
ATOM 708 C CA . VAL A 1 92 ? -4.528 8.136 2.194 1.00 84.19 92 VAL A CA 1
ATOM 709 C C . VAL A 1 92 ? -5.613 9.101 2.657 1.00 84.19 92 VAL A C 1
ATOM 711 O O . VAL A 1 92 ? -5.694 9.385 3.851 1.00 84.19 92 VAL A O 1
ATOM 714 N N . SER A 1 93 ? -6.480 9.573 1.755 1.00 85.38 93 SER A N 1
ATOM 715 C CA . SER A 1 93 ? -7.601 10.446 2.125 1.00 85.38 93 SER A CA 1
ATOM 716 C C . SER A 1 93 ? -8.498 9.791 3.175 1.00 85.38 93 SER A C 1
ATOM 718 O O . SER A 1 93 ? -8.795 10.409 4.195 1.00 85.38 93 SER A O 1
ATOM 720 N N . ARG A 1 94 ? -8.853 8.514 2.989 1.00 82.75 94 ARG A N 1
ATOM 721 C CA . ARG A 1 94 ? -9.697 7.775 3.942 1.00 82.75 94 ARG A CA 1
ATOM 722 C C . ARG A 1 94 ? -9.001 7.530 5.280 1.00 82.75 94 ARG A C 1
ATOM 724 O O . ARG A 1 94 ? -9.638 7.635 6.324 1.00 82.75 94 ARG A O 1
ATOM 731 N N . ALA A 1 95 ? -7.705 7.218 5.267 1.00 81.12 95 ALA A N 1
ATOM 732 C CA . ALA A 1 95 ? -6.924 7.033 6.489 1.00 81.12 95 ALA A CA 1
ATOM 733 C C . ALA A 1 95 ? -6.818 8.334 7.310 1.00 81.12 95 ALA A C 1
ATOM 735 O O . ALA A 1 95 ? -6.922 8.301 8.538 1.00 81.12 95 ALA A O 1
ATOM 736 N N . LEU A 1 96 ? -6.661 9.484 6.642 1.00 81.06 96 LEU A N 1
ATOM 737 C CA . LEU A 1 96 ? -6.642 10.799 7.288 1.00 81.06 96 LEU A CA 1
ATOM 738 C C . LEU A 1 96 ? -8.009 11.173 7.874 1.00 81.06 96 LEU A C 1
ATOM 740 O O . LEU A 1 96 ? -8.071 11.601 9.024 1.00 81.06 96 LEU A O 1
ATOM 744 N N . GLU A 1 97 ? -9.095 10.969 7.124 1.00 81.75 97 GLU A N 1
ATOM 745 C CA . GLU A 1 97 ? -10.463 11.223 7.601 1.00 81.75 97 GLU A CA 1
ATOM 746 C C . GLU A 1 97 ? -10.796 10.410 8.861 1.00 81.75 97 GLU A C 1
ATOM 748 O O . GLU A 1 97 ? -11.304 10.962 9.839 1.00 81.75 97 GLU A O 1
ATOM 753 N N . GLU A 1 98 ? -10.462 9.115 8.870 1.00 79.19 98 GLU A N 1
ATOM 754 C CA . GLU A 1 98 ? -10.678 8.253 10.035 1.00 79.19 98 GLU A CA 1
ATOM 755 C C . GLU A 1 98 ? -9.828 8.723 11.220 1.00 79.19 98 GLU A C 1
ATOM 757 O O . GLU A 1 98 ? -10.350 8.884 12.320 1.00 79.19 98 GLU A O 1
ATOM 762 N N . SER A 1 99 ? -8.538 9.016 11.004 1.00 74.62 99 SER A N 1
ATOM 763 C CA . SER A 1 99 ? -7.649 9.542 12.048 1.00 74.62 99 SER A CA 1
ATOM 764 C C . SER A 1 99 ? -8.197 10.823 12.683 1.00 74.62 99 SER A C 1
ATOM 766 O O . SER A 1 99 ? -8.100 10.997 13.902 1.00 74.62 99 SER A O 1
ATOM 768 N N . ASP A 1 100 ? -8.790 11.706 11.881 1.00 79.56 100 ASP A N 1
ATOM 769 C CA . ASP A 1 100 ? -9.397 12.948 12.347 1.00 79.56 100 ASP A CA 1
ATOM 770 C C . ASP A 1 100 ? -10.652 12.701 13.192 1.00 79.56 100 ASP A C 1
ATOM 772 O O . ASP A 1 100 ? -10.807 13.319 14.249 1.00 79.56 100 ASP A O 1
ATOM 776 N N . GLU A 1 101 ? -11.543 11.797 12.783 1.00 76.62 101 GLU A N 1
ATOM 777 C CA . GLU A 1 101 ? -12.718 11.437 13.588 1.00 76.62 101 GLU A CA 1
ATOM 778 C C . GLU A 1 101 ? -12.319 10.754 14.901 1.00 76.62 101 GLU A C 1
ATOM 780 O O . GLU A 1 101 ? -12.840 11.091 15.970 1.00 76.62 101 GLU A O 1
ATOM 785 N N . ASP A 1 102 ? -11.313 9.887 14.858 1.00 74.12 102 ASP A N 1
ATOM 786 C CA . ASP A 1 102 ? -10.759 9.196 16.017 1.00 74.12 102 ASP A CA 1
ATOM 787 C C . ASP A 1 102 ? -10.061 10.181 16.981 1.00 74.12 102 ASP A C 1
ATOM 789 O O . ASP A 1 102 ? -10.218 10.127 18.207 1.00 74.12 102 ASP A O 1
ATOM 793 N N . ALA A 1 103 ? -9.328 11.162 16.441 1.00 70.12 103 ALA A N 1
ATOM 794 C CA . ALA A 1 103 ? -8.729 12.257 17.202 1.00 70.12 103 ALA A CA 1
ATOM 795 C C . ALA A 1 103 ? -9.797 13.158 17.841 1.00 70.12 103 ALA A C 1
ATOM 797 O O . ALA A 1 103 ? -9.685 13.502 19.025 1.00 70.12 103 ALA A O 1
ATOM 798 N N . LYS A 1 104 ? -10.866 13.493 17.108 1.00 70.06 104 LYS A N 1
ATOM 799 C CA . LYS A 1 104 ? -12.016 14.248 17.632 1.00 70.06 104 LYS A CA 1
ATOM 800 C C . LYS A 1 104 ? -12.741 13.473 18.730 1.00 70.06 104 LYS A C 1
ATOM 802 O O . LYS A 1 104 ? -13.116 14.073 19.742 1.00 70.06 104 LYS A O 1
ATOM 807 N N . ALA A 1 105 ? -12.929 12.164 18.573 1.00 75.56 105 ALA A N 1
ATOM 808 C CA . ALA A 1 105 ? -13.549 11.304 19.577 1.00 75.56 105 ALA A CA 1
ATOM 809 C C . ALA A 1 105 ? -12.719 11.278 20.870 1.00 75.56 105 ALA A C 1
ATOM 811 O O . ALA A 1 105 ? -13.243 11.585 21.947 1.00 75.56 105 ALA A O 1
ATOM 812 N N . ARG A 1 106 ? -11.403 11.053 20.758 1.00 74.12 106 ARG A N 1
ATOM 813 C CA . ARG A 1 106 ? -10.471 11.079 21.898 1.00 74.12 106 ARG A CA 1
ATOM 814 C C . ARG A 1 106 ? -10.413 12.450 22.579 1.00 74.12 106 ARG A C 1
ATOM 816 O O . ARG A 1 106 ? -10.377 12.529 23.808 1.00 74.12 106 ARG A O 1
ATOM 823 N N . ALA A 1 107 ? -10.435 13.545 21.817 1.00 66.31 107 ALA A N 1
ATOM 824 C CA . ALA A 1 107 ? -10.461 14.900 22.372 1.00 66.31 107 ALA A CA 1
ATOM 825 C C . ALA A 1 107 ? -11.758 15.177 23.156 1.00 66.31 107 ALA A C 1
ATOM 827 O O . ALA A 1 107 ? -11.708 15.716 24.266 1.00 66.31 107 ALA A O 1
ATOM 828 N N . LYS A 1 108 ? -12.914 14.745 22.631 1.00 70.56 108 LYS A N 1
ATOM 829 C CA . LYS A 1 108 ? 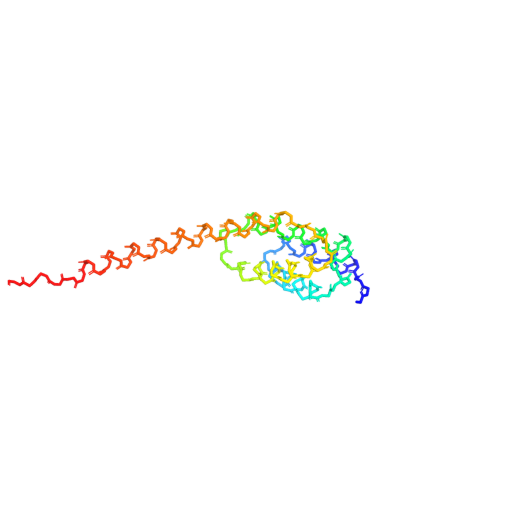-14.210 14.839 23.326 1.00 70.56 108 LYS A CA 1
ATOM 830 C C . LYS A 1 108 ? -14.232 14.017 24.615 1.00 70.56 108 LYS A C 1
ATOM 832 O O . LYS A 1 108 ? -14.736 14.504 25.629 1.00 70.56 108 LYS A O 1
ATOM 837 N N . GLU A 1 109 ? -13.680 12.805 24.611 1.00 75.75 109 GLU A N 1
ATOM 838 C CA . GLU A 1 109 ? -13.555 11.987 25.825 1.00 75.75 109 GLU A CA 1
ATOM 839 C C . GLU A 1 109 ?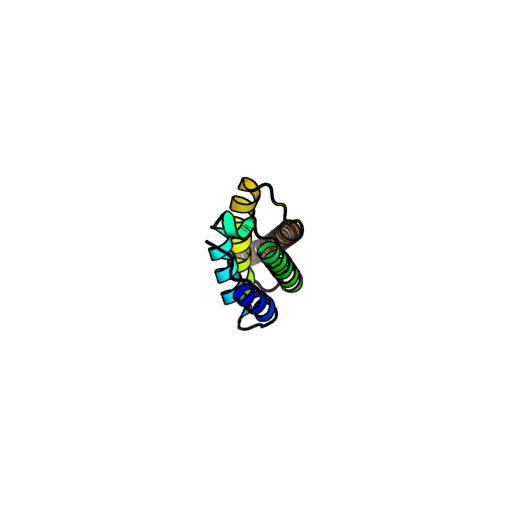 -12.664 12.643 26.880 1.00 75.75 109 GLU A C 1
ATOM 841 O O . GLU A 1 109 ? -13.063 12.726 28.043 1.00 75.75 109 GLU A O 1
ATOM 846 N N . ARG A 1 110 ? -11.508 13.192 26.485 1.00 69.94 110 ARG A N 1
ATOM 847 C CA . ARG A 1 110 ? -10.617 13.932 27.397 1.00 69.94 110 ARG A CA 1
ATOM 848 C C . ARG A 1 110 ? -11.307 15.152 28.010 1.00 69.94 110 ARG A C 1
ATOM 850 O O . ARG A 1 110 ? -11.200 15.361 29.217 1.00 69.94 110 ARG A O 1
ATOM 857 N N . MET A 1 111 ? -12.065 15.919 27.220 1.00 64.19 111 MET A N 1
ATOM 858 C CA . MET A 1 111 ? -12.880 17.028 27.739 1.00 64.19 111 MET A CA 1
ATOM 859 C C . MET A 1 111 ? -13.925 16.542 28.749 1.00 64.19 111 MET A C 1
ATOM 861 O O . MET A 1 111 ? -14.046 17.118 29.827 1.00 64.19 111 MET A O 1
ATOM 865 N N . ARG A 1 112 ? -14.663 15.468 28.440 1.00 68.25 112 ARG A N 1
ATOM 866 C CA . ARG A 1 112 ? -15.672 14.902 29.353 1.00 68.25 112 ARG A CA 1
ATOM 867 C C . ARG A 1 112 ? -15.053 14.404 30.660 1.00 68.25 112 ARG A C 1
ATOM 869 O O . ARG A 1 112 ? -15.604 14.675 31.725 1.00 68.25 112 ARG A O 1
ATOM 876 N N . ALA A 1 113 ? -13.906 13.731 30.590 1.00 63.91 113 ALA A N 1
ATOM 877 C CA . ALA A 1 113 ? -13.159 13.295 31.765 1.00 63.91 113 ALA A CA 1
ATOM 878 C C . ALA A 1 113 ? -12.691 14.495 32.607 1.00 63.91 113 ALA A C 1
ATOM 880 O O . ALA A 1 113 ? -12.913 14.518 33.814 1.00 63.91 113 ALA A O 1
ATOM 881 N N . SER A 1 114 ? -12.153 15.541 31.971 1.00 65.44 114 SER A N 1
ATOM 882 C CA . SER A 1 114 ? -11.709 16.759 32.659 1.00 65.44 114 SER A CA 1
ATOM 883 C C . SER A 1 114 ? -12.852 17.539 33.323 1.00 65.44 114 SER A C 1
ATOM 885 O O . SER A 1 114 ? -12.635 18.146 34.370 1.00 65.44 114 SER A O 1
ATOM 887 N N . VAL A 1 115 ? -14.060 17.534 32.748 1.00 61.34 115 VAL A N 1
ATOM 888 C CA . VAL A 1 115 ? -15.252 18.170 33.345 1.00 61.34 115 VAL A CA 1
ATOM 889 C C . VAL A 1 115 ? -15.754 17.379 34.554 1.00 61.34 115 VAL A C 1
ATOM 891 O O . VAL A 1 115 ? -16.171 17.973 35.546 1.00 61.34 115 VAL A O 1
ATOM 894 N N . ARG A 1 116 ? -15.671 16.045 34.509 1.00 59.34 116 ARG A N 1
ATOM 895 C CA . ARG A 1 116 ? -16.107 15.158 35.599 1.00 59.34 116 ARG A CA 1
ATOM 896 C C . ARG A 1 116 ? -15.168 15.180 36.814 1.00 59.34 116 ARG A C 1
ATOM 898 O O . ARG A 1 116 ? -15.586 14.798 37.901 1.00 59.34 116 ARG A O 1
ATOM 905 N N . SER A 1 117 ? -13.929 15.639 36.639 1.00 57.97 117 SER A N 1
ATOM 906 C CA . SER A 1 117 ? -12.905 15.703 37.691 1.00 57.97 117 SER A CA 1
ATOM 907 C C . SER A 1 117 ? -12.821 17.037 38.440 1.00 57.97 117 SER A C 1
ATOM 909 O O . SER A 1 117 ? -11.950 17.164 39.295 1.00 57.97 117 SER A O 1
ATOM 911 N N . LYS A 1 118 ? -13.688 18.028 38.178 1.00 53.09 118 LYS A N 1
ATOM 912 C CA . LYS A 1 118 ? -13.794 19.192 39.076 1.00 53.09 118 LYS A CA 1
ATOM 913 C C . LYS A 1 118 ? -14.534 18.760 40.349 1.00 53.09 118 LYS A C 1
ATOM 915 O O . LYS A 1 118 ? -15.732 18.490 40.258 1.00 53.09 118 LYS A O 1
ATOM 920 N N . PRO A 1 119 ? -13.880 18.710 41.527 1.00 49.19 119 PRO A N 1
ATOM 921 C CA . PRO A 1 119 ? -14.623 18.629 42.770 1.00 49.19 119 PRO A CA 1
ATOM 922 C C . PRO A 1 119 ? -15.419 19.929 42.869 1.00 49.19 119 PRO A C 1
ATOM 924 O O . PRO A 1 119 ? -14.851 21.015 42.726 1.00 49.19 119 PRO A O 1
ATOM 927 N N . GLY A 1 120 ? -16.735 19.824 43.052 1.00 51.97 120 GLY A N 1
ATOM 928 C CA . GLY A 1 120 ? -17.526 20.962 43.500 1.00 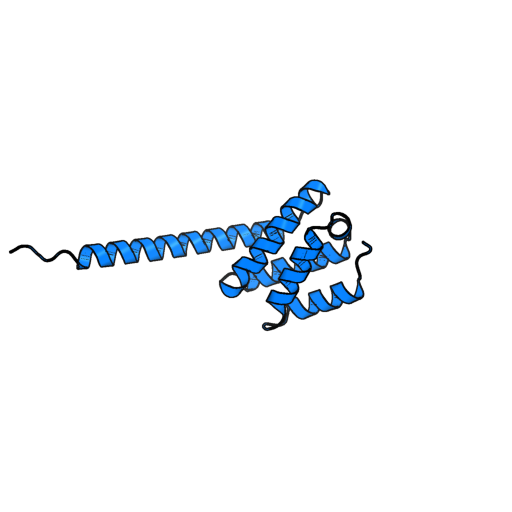51.97 120 GLY A CA 1
ATOM 929 C C . GLY A 1 120 ? -16.885 21.467 44.785 1.00 51.97 120 GLY A C 1
ATOM 930 O O . GLY A 1 120 ? -16.855 20.741 45.776 1.00 51.97 120 GLY A O 1
ATOM 931 N N . ASN A 1 121 ? -16.276 22.648 44.722 1.00 46.25 121 ASN A N 1
ATOM 932 C CA . ASN A 1 121 ? -15.775 23.304 45.915 1.00 46.25 121 ASN A CA 1
ATOM 933 C C . ASN A 1 121 ? -17.019 23.721 46.723 1.00 46.25 121 ASN A C 1
ATOM 935 O O . ASN A 1 121 ? -17.906 24.331 46.115 1.00 46.25 121 ASN A O 1
ATOM 939 N N . PRO A 1 122 ? -17.136 23.307 47.997 1.00 54.75 122 PRO A N 1
ATOM 940 C CA . PRO A 1 122 ? -18.304 23.577 48.834 1.00 54.75 122 PRO A CA 1
ATOM 941 C C . PRO A 1 122 ? -18.536 25.072 49.072 1.00 54.75 122 PRO A C 1
ATOM 943 O O . PRO A 1 122 ? -17.557 25.853 48.997 1.00 54.75 122 PRO A O 1
#

Sequence (122 aa):
MSVDHTYLAQLRKDLSSKSAIIPALNELSEMANDTASVEDSAFIEVCHRAFTVLNTRFSATAYWQAGLELFLNVQFTCGEAGVSLPECNEWVSRALEESDEDAKARAKERMRASVRSKPGNP

Radius of gyration: 19.29 Å; chains: 1; bounding box: 36×38×64 Å

Secondary structure (DSSP, 8-state):
----HHHHHHHHHHTTSTTTHHHHHHHHHHHTTSHHHHT-HHHHHHHHHHHHHHHHTTT-GGGHHHHHHHHHHHHHHHHHHT---HHHHHHHHHHHHHHHHHHHHHHHHHHHHHHHT-----